Protein AF-A0A7Z2PYG7-F1 (afdb_monomer_lite)

Radius of gyration: 24.79 Å; chains: 1; bounding box: 51×56×76 Å

Sequence (151 aa):
MSRGGAGRGQGRKPVLEDARALLVGEHCENLWLAEAEDQAIERHNATPEGRMIAAEQERAQMIPVLLRRRSREALDDIHESINEIIDPENPEQARRGMSLPTQRPYGAKKVILEKAAAWCEGTFGIAITPNKADECWDHYRRVVAHAARKV

Foldseek 3Di:
DDDPPPDPPPPDADDQDLVLLLVLLVQLVVLQQVLLVVVLLVVLCVDPLSVQLVVLVVVVVVQDPVCCVVCVVVVVVSLLSNLCSQPVPCSVPRDPDDDRDRDRRPPCLQVSLVVSQVVCCVPVVGRDDSVSSVVSNVSNVVVVVVVVVVD

Structure (mmCIF, N/CA/C/O backbone):
data_AF-A0A7Z2PYG7-F1
#
_entry.id   AF-A0A7Z2PYG7-F1
#
loop_
_atom_site.group_PDB
_atom_site.id
_atom_site.type_symbol
_atom_site.label_atom_id
_atom_site.label_alt_id
_atom_site.label_comp_id
_atom_site.label_asym_id
_atom_site.label_entity_id
_atom_site.label_seq_id
_atom_site.pdbx_PDB_ins_code
_atom_site.Cartn_x
_atom_site.Cartn_y
_atom_site.Cartn_z
_atom_site.occupancy
_atom_site.B_iso_or_equiv
_atom_site.auth_seq_id
_atom_site.auth_comp_id
_atom_site.auth_asym_id
_atom_site.auth_atom_id
_atom_site.pdbx_PDB_model_num
ATOM 1 N N . MET A 1 1 ? -28.031 32.373 42.294 1.00 43.62 1 MET A N 1
ATOM 2 C CA . MET A 1 1 ? -27.093 32.031 41.200 1.00 43.62 1 MET A CA 1
ATOM 3 C C . MET A 1 1 ? -27.163 30.525 40.955 1.00 43.62 1 MET A C 1
ATOM 5 O O . MET A 1 1 ? -26.516 29.772 41.672 1.00 43.62 1 MET A O 1
ATOM 9 N N . SER A 1 2 ? -28.003 30.072 40.016 1.00 44.25 2 SER A N 1
ATOM 10 C CA . SER A 1 2 ? -28.115 28.647 39.665 1.00 44.25 2 SER A CA 1
ATOM 11 C C . SER A 1 2 ? -26.908 28.213 38.842 1.00 44.25 2 SER A C 1
ATOM 13 O O . SER A 1 2 ? -26.754 28.625 37.696 1.00 44.25 2 SER A O 1
ATOM 15 N N . ARG A 1 3 ? -26.049 27.375 39.428 1.00 47.34 3 ARG A N 1
ATOM 16 C CA . ARG A 1 3 ? -25.027 26.627 38.690 1.00 47.34 3 ARG A CA 1
ATOM 17 C C . ARG A 1 3 ? -25.738 25.471 37.988 1.00 47.34 3 ARG A C 1
ATOM 19 O O . ARG A 1 3 ? -26.093 24.491 38.636 1.00 47.34 3 ARG A O 1
ATOM 26 N N . GLY A 1 4 ? -26.009 25.625 36.693 1.00 48.25 4 GLY A N 1
ATOM 27 C CA . GLY A 1 4 ? -26.523 24.549 35.849 1.00 48.25 4 GLY A CA 1
ATOM 28 C C . GLY A 1 4 ? -25.530 23.392 35.851 1.00 48.25 4 GLY A C 1
ATOM 29 O O . GLY A 1 4 ? -24.438 23.508 35.301 1.00 48.25 4 GLY A O 1
ATOM 30 N N . GLY A 1 5 ? -25.884 22.306 36.534 1.00 53.28 5 GLY A N 1
ATOM 31 C CA . GLY A 1 5 ? -25.118 21.071 36.493 1.00 53.28 5 GLY A CA 1
ATOM 32 C C . GLY A 1 5 ? -25.180 20.499 35.085 1.00 53.28 5 GLY A C 1
ATOM 33 O O . GLY A 1 5 ? -26.270 20.254 34.573 1.00 53.28 5 GLY A O 1
ATOM 34 N N . ALA A 1 6 ? -24.014 20.292 34.473 1.00 52.88 6 ALA A N 1
ATOM 35 C CA . ALA A 1 6 ? -23.879 19.459 33.288 1.00 52.88 6 ALA A CA 1
ATOM 36 C C . ALA A 1 6 ? -24.597 18.128 33.559 1.00 52.88 6 ALA A C 1
ATOM 38 O O . ALA A 1 6 ? -24.260 17.411 34.506 1.00 52.88 6 ALA A O 1
ATOM 39 N N . GLY A 1 7 ? -25.650 17.846 32.790 1.00 53.56 7 GLY A N 1
ATOM 40 C CA . GLY A 1 7 ? -26.471 16.661 32.994 1.00 53.56 7 GLY A CA 1
ATOM 41 C C . GLY A 1 7 ? -25.620 15.394 32.912 1.00 53.56 7 GLY A C 1
ATOM 42 O O . GLY A 1 7 ? -24.736 15.283 32.059 1.00 53.56 7 GLY A O 1
ATOM 43 N N . ARG A 1 8 ? -25.893 14.418 33.788 1.00 47.34 8 ARG A N 1
ATOM 44 C CA . ARG A 1 8 ? -25.351 13.054 33.681 1.00 47.34 8 ARG A CA 1
ATOM 45 C C . ARG A 1 8 ? -25.645 12.525 32.269 1.00 47.34 8 ARG A C 1
ATOM 47 O O . ARG A 1 8 ? -26.774 12.149 31.988 1.00 47.34 8 ARG A O 1
ATOM 54 N N . GLY A 1 9 ? -24.640 12.516 31.392 1.00 55.25 9 GLY A N 1
ATOM 55 C CA . GLY A 1 9 ? -24.741 11.957 30.037 1.00 55.25 9 GLY A CA 1
ATOM 56 C C . GLY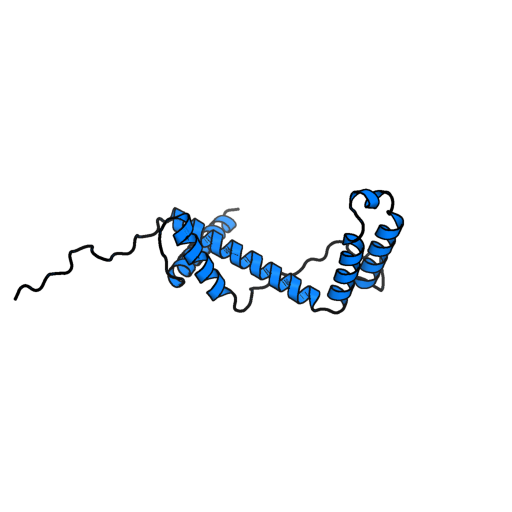 A 1 9 ? -24.576 12.944 28.877 1.00 55.25 9 GLY A C 1
ATOM 57 O O . GLY A 1 9 ? -24.414 12.488 27.749 1.00 55.25 9 GLY A O 1
ATOM 58 N N . GLN A 1 10 ? -24.529 14.261 29.108 1.00 45.06 10 GLN A N 1
ATOM 59 C CA . GLN A 1 10 ? -24.186 15.211 28.042 1.00 45.06 10 GLN A CA 1
ATOM 60 C C . GLN A 1 10 ? -22.681 15.131 27.730 1.00 45.06 10 GLN A C 1
ATOM 62 O O . GLN A 1 10 ? -21.852 15.557 28.528 1.00 45.06 10 GLN A O 1
ATOM 67 N N . GLY A 1 11 ? -22.331 14.549 26.576 1.00 56.91 11 GLY A N 1
ATOM 68 C CA . GLY A 1 11 ? -20.965 14.547 26.032 1.00 56.91 11 GLY A CA 1
ATOM 69 C C . GLY A 1 11 ? -20.226 13.204 26.028 1.00 56.91 11 GLY A C 1
ATOM 70 O O . GLY A 1 11 ? -19.047 13.172 25.672 1.00 56.91 11 GLY A O 1
ATOM 71 N N . ARG A 1 12 ? -20.866 12.079 26.389 1.00 61.75 12 ARG A N 1
ATOM 72 C CA . ARG A 1 12 ? -20.233 10.764 26.183 1.00 61.75 12 ARG A CA 1
ATOM 73 C C . ARG A 1 12 ? -20.257 10.424 24.696 1.00 61.75 12 ARG A C 1
ATOM 75 O O . ARG A 1 12 ? -21.328 10.237 24.128 1.00 61.75 12 ARG A O 1
ATOM 82 N N . LYS A 1 13 ? -19.072 10.360 24.079 1.00 63.59 13 LYS A N 1
ATOM 83 C CA . LYS A 1 13 ? -18.923 9.885 22.700 1.00 63.59 13 LYS A CA 1
ATOM 84 C C . LYS A 1 13 ? -19.555 8.490 22.577 1.00 63.59 13 LYS A C 1
ATOM 86 O O . LYS A 1 13 ? -19.371 7.685 23.496 1.00 63.59 13 LYS A O 1
ATOM 91 N N . PRO A 1 14 ? -20.296 8.211 21.492 1.00 67.62 14 PRO A N 1
ATOM 92 C CA . PRO A 1 14 ? -20.872 6.893 21.265 1.00 67.62 14 PRO A CA 1
ATOM 93 C C . PRO A 1 14 ? -19.761 5.838 21.297 1.00 67.62 14 PRO A C 1
ATOM 95 O O . PRO A 1 14 ? -18.709 6.003 20.677 1.00 67.62 14 PRO A O 1
ATOM 98 N N . VAL A 1 15 ? -19.976 4.786 22.086 1.00 81.69 15 VAL A N 1
ATOM 99 C CA . VAL A 1 15 ? -19.032 3.672 22.200 1.00 81.69 15 VAL A CA 1
ATOM 100 C C . VAL A 1 15 ? -19.185 2.812 20.954 1.00 81.69 15 VAL A C 1
ATOM 102 O O . VAL A 1 15 ? -20.295 2.421 20.600 1.00 81.69 15 VAL A O 1
ATOM 105 N N . LEU A 1 16 ? -18.070 2.547 20.280 1.00 87.81 16 LEU A N 1
ATOM 106 C CA . LEU A 1 16 ? -18.042 1.658 19.129 1.00 87.81 16 LEU A CA 1
ATOM 107 C C . LEU A 1 16 ? -18.282 0.220 19.611 1.00 87.81 16 LEU A C 1
ATOM 109 O O . LEU A 1 16 ? -17.560 -0.259 20.482 1.00 87.81 16 LEU A O 1
ATOM 113 N N . GLU A 1 17 ? -19.304 -0.441 19.070 1.00 93.44 17 GLU A N 1
ATOM 114 C CA . GLU A 1 17 ? -19.565 -1.864 19.321 1.00 93.44 17 GLU A CA 1
ATOM 115 C C . GLU A 1 17 ? -18.371 -2.714 18.856 1.00 93.44 17 GLU A C 1
ATOM 117 O O . GLU A 1 17 ? -17.763 -2.401 17.831 1.00 93.44 17 GLU A O 1
ATOM 122 N N . ASP A 1 18 ? -18.071 -3.814 19.555 1.00 93.31 18 ASP A N 1
ATOM 123 C CA . ASP A 1 18 ? -16.912 -4.678 19.261 1.00 93.31 18 ASP A CA 1
ATOM 124 C C . ASP A 1 18 ? -16.848 -5.120 17.791 1.00 93.31 18 ASP A C 1
ATOM 126 O O . ASP A 1 18 ? -15.796 -5.039 17.159 1.00 93.31 18 ASP A O 1
ATOM 130 N N . ALA A 1 19 ? -17.982 -5.512 17.202 1.00 94.81 19 ALA A N 1
ATOM 131 C CA . ALA A 1 19 ? -18.042 -5.897 15.792 1.00 94.81 19 ALA A CA 1
ATOM 132 C C . ALA A 1 19 ? -17.619 -4.750 14.854 1.00 94.81 19 ALA A C 1
ATOM 134 O O . ALA A 1 19 ? -16.888 -4.967 13.891 1.00 94.81 19 ALA A O 1
ATOM 135 N N . ARG A 1 20 ? -18.023 -3.511 15.158 1.00 95.69 20 ARG A N 1
ATOM 136 C CA . ARG A 1 20 ? -17.628 -2.330 14.378 1.00 95.69 20 ARG A CA 1
ATOM 137 C C . ARG A 1 20 ? -16.160 -1.979 14.611 1.00 95.69 20 ARG A C 1
ATOM 139 O O . ARG A 1 20 ? -15.487 -1.570 13.672 1.00 95.69 20 ARG A O 1
ATOM 146 N N . ALA A 1 21 ? -15.650 -2.172 15.828 1.00 95.38 21 ALA A N 1
ATOM 147 C CA . ALA A 1 21 ? -14.229 -2.003 16.128 1.00 95.38 21 ALA A CA 1
ATOM 148 C C . ALA A 1 21 ? -13.359 -2.969 15.312 1.00 95.38 21 ALA A C 1
ATOM 150 O O . ALA A 1 21 ? -12.321 -2.560 14.795 1.00 95.38 21 ALA A O 1
ATOM 151 N N . LEU A 1 22 ? -13.805 -4.215 15.127 1.00 97.25 22 LEU A N 1
ATOM 152 C CA . LEU A 1 22 ? -13.121 -5.173 14.257 1.00 97.25 22 LEU A CA 1
ATOM 153 C C . LEU A 1 22 ? -13.119 -4.729 12.791 1.00 97.25 22 LEU A C 1
ATOM 155 O O . LEU A 1 22 ? -12.059 -4.764 12.177 1.00 97.25 22 LEU A O 1
ATOM 159 N N . LEU A 1 23 ? -14.247 -4.244 12.260 1.00 97.94 23 LEU A N 1
ATOM 160 C CA . LEU A 1 23 ? -14.324 -3.736 10.881 1.00 97.94 23 LEU A CA 1
ATOM 161 C C . LEU A 1 23 ? -13.418 -2.517 10.653 1.00 97.94 23 LEU A C 1
ATOM 163 O O . LEU A 1 23 ? -12.754 -2.415 9.626 1.00 97.94 23 LEU A O 1
ATOM 167 N N . VAL A 1 24 ? -13.351 -1.598 11.620 1.00 97.50 24 VAL A N 1
ATOM 168 C CA . VAL A 1 24 ? -12.409 -0.467 11.564 1.00 97.50 24 VAL A CA 1
ATOM 169 C C . VAL A 1 24 ? -10.965 -0.968 11.589 1.00 97.50 24 VAL A C 1
ATOM 171 O O . VAL A 1 24 ? -10.140 -0.484 10.818 1.00 97.50 24 VAL A O 1
ATOM 174 N N . GLY A 1 25 ? -10.650 -1.943 12.444 1.00 97.75 25 GLY A N 1
ATOM 175 C CA . GLY A 1 25 ? -9.310 -2.520 12.518 1.00 97.75 25 GLY A CA 1
ATOM 176 C C . GLY A 1 25 ? -8.891 -3.267 11.247 1.00 97.75 25 GLY A C 1
ATOM 177 O O . GLY A 1 25 ? -7.752 -3.121 10.811 1.00 97.75 25 GLY A O 1
ATOM 178 N N . GLU A 1 26 ? -9.810 -4.001 10.621 1.00 98.06 26 GLU A N 1
ATOM 179 C CA . GLU A 1 26 ? -9.616 -4.619 9.305 1.00 98.06 26 GLU A CA 1
ATOM 180 C C . GLU A 1 26 ? -9.356 -3.558 8.230 1.00 98.06 26 GLU A C 1
ATOM 182 O O . GLU A 1 26 ? -8.422 -3.679 7.440 1.00 98.06 26 GLU A O 1
ATOM 187 N N . HIS A 1 27 ? -10.137 -2.475 8.227 1.00 98.25 27 HIS A N 1
ATOM 188 C CA . HIS A 1 27 ? -9.944 -1.379 7.284 1.00 98.25 27 HIS A CA 1
ATOM 189 C C . HIS A 1 27 ? -8.564 -0.715 7.438 1.00 98.25 27 HIS A C 1
ATOM 191 O O . HIS A 1 27 ? -7.908 -0.435 6.434 1.00 98.25 27 HIS A O 1
ATOM 197 N N . CYS A 1 28 ? -8.080 -0.521 8.672 1.00 97.94 28 CYS A N 1
ATOM 198 C CA . CYS A 1 28 ? -6.709 -0.066 8.928 1.00 97.94 28 CYS A CA 1
ATOM 199 C C . CYS A 1 28 ? -5.660 -1.022 8.336 1.00 97.94 28 CYS A C 1
ATOM 201 O O . CYS A 1 28 ? -4.707 -0.558 7.711 1.00 97.94 28 CYS A O 1
ATOM 203 N N . GLU A 1 29 ? -5.831 -2.338 8.509 1.00 97.56 29 GLU A N 1
ATOM 204 C CA . GLU A 1 29 ? -4.922 -3.346 7.945 1.00 97.56 29 GLU A CA 1
ATOM 205 C C . GLU A 1 29 ? -4.916 -3.291 6.411 1.00 97.56 29 GLU A C 1
ATOM 207 O O . GLU A 1 29 ? -3.850 -3.290 5.804 1.00 97.56 29 GLU A O 1
ATOM 212 N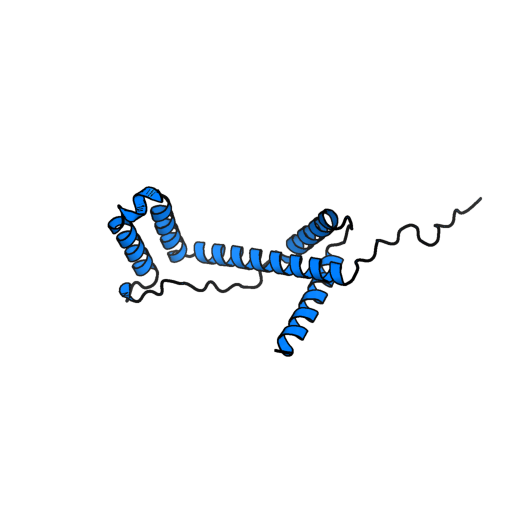 N . ASN A 1 30 ? -6.081 -3.160 5.777 1.00 97.31 30 ASN A N 1
ATOM 213 C CA . ASN A 1 30 ? -6.183 -3.069 4.319 1.00 97.31 30 ASN A CA 1
ATOM 214 C C . ASN A 1 30 ? -5.486 -1.818 3.769 1.00 97.31 30 ASN A C 1
ATOM 216 O O . ASN A 1 30 ? -4.742 -1.903 2.794 1.00 97.31 30 ASN A O 1
ATOM 220 N N . LEU A 1 31 ? -5.673 -0.664 4.418 1.00 97.44 31 LEU A N 1
ATOM 221 C CA . LEU A 1 31 ? -4.957 0.565 4.064 1.00 97.44 31 LEU A CA 1
ATOM 222 C C . LEU A 1 31 ? -3.441 0.412 4.239 1.00 97.44 31 LEU A C 1
ATOM 224 O O . LEU A 1 31 ? -2.668 0.932 3.440 1.00 97.44 31 LEU A O 1
ATOM 228 N N . TRP A 1 32 ? -3.016 -0.298 5.282 1.00 96.38 32 TRP A N 1
ATOM 229 C CA . TRP A 1 32 ? -1.608 -0.574 5.533 1.00 96.38 32 TRP A CA 1
ATOM 230 C C . TRP A 1 32 ? -0.987 -1.494 4.486 1.00 96.38 32 TRP A C 1
ATOM 232 O O . TRP A 1 32 ? 0.131 -1.236 4.048 1.00 96.38 32 TRP A O 1
ATOM 242 N N . LEU A 1 33 ? -1.699 -2.547 4.082 1.00 96.00 33 LEU A N 1
ATOM 243 C CA . LEU A 1 33 ? -1.255 -3.465 3.036 1.00 96.00 33 LEU A CA 1
ATOM 244 C C . LEU A 1 33 ? -1.147 -2.759 1.683 1.00 96.00 33 LEU A C 1
ATOM 246 O O . LEU A 1 33 ? -0.120 -2.906 1.028 1.00 96.00 33 LEU A O 1
ATOM 250 N N . ALA A 1 34 ? -2.144 -1.948 1.320 1.00 96.00 34 ALA A N 1
ATOM 251 C CA . ALA A 1 34 ? -2.122 -1.164 0.087 1.00 96.00 34 ALA A CA 1
ATOM 252 C C . ALA A 1 34 ? -0.915 -0.214 0.045 1.00 96.00 34 ALA A C 1
ATOM 254 O O . ALA A 1 34 ? -0.143 -0.219 -0.904 1.00 96.00 34 ALA A O 1
ATOM 255 N N . GLU A 1 35 ? -0.672 0.530 1.124 1.00 96.44 35 GLU A N 1
ATOM 256 C CA . GLU A 1 35 ? 0.485 1.425 1.199 1.00 96.44 35 GLU A CA 1
ATOM 257 C C . GLU A 1 35 ? 1.827 0.664 1.179 1.00 96.44 35 GLU A C 1
ATOM 259 O O . GLU A 1 35 ? 2.814 1.123 0.604 1.00 96.44 35 GLU A O 1
ATOM 264 N N . ALA A 1 36 ? 1.893 -0.508 1.819 1.00 95.31 36 ALA A N 1
ATOM 265 C CA . ALA A 1 36 ? 3.084 -1.355 1.793 1.00 95.31 36 ALA A CA 1
ATOM 266 C C . ALA A 1 36 ? 3.402 -1.857 0.375 1.00 95.31 36 ALA A C 1
ATOM 268 O O . ALA A 1 36 ? 4.579 -1.966 0.017 1.00 95.31 36 ALA A O 1
ATOM 269 N N . GLU A 1 37 ? 2.364 -2.173 -0.399 1.00 95.25 37 GLU A N 1
ATOM 270 C CA . GLU A 1 37 ? 2.443 -2.563 -1.805 1.00 95.25 37 GLU A CA 1
ATOM 271 C C . GLU A 1 37 ? 2.887 -1.386 -2.677 1.00 95.25 37 GLU A C 1
ATOM 273 O O . GLU A 1 37 ? 3.886 -1.513 -3.385 1.00 95.25 37 GLU A O 1
ATOM 278 N N . ASP A 1 38 ? 2.249 -0.223 -2.537 1.00 94.88 38 ASP A N 1
ATOM 279 C CA . ASP A 1 38 ? 2.603 0.995 -3.272 1.00 94.88 38 ASP A CA 1
ATOM 280 C C . ASP A 1 38 ? 4.081 1.361 -3.065 1.00 94.88 38 ASP A C 1
ATOM 282 O O . ASP A 1 38 ? 4.827 1.553 -4.027 1.00 94.88 38 ASP A O 1
ATOM 286 N N . GLN A 1 39 ? 4.557 1.356 -1.815 1.00 95.12 39 GLN A N 1
ATOM 287 C CA . GLN A 1 39 ? 5.967 1.628 -1.514 1.00 95.12 39 GLN A CA 1
ATOM 288 C C . GLN A 1 39 ? 6.908 0.527 -2.027 1.00 95.12 39 GLN A C 1
ATOM 290 O O . GLN A 1 39 ? 8.072 0.798 -2.326 1.00 95.12 39 GLN A O 1
ATOM 295 N N . ALA A 1 40 ? 6.461 -0.730 -2.104 1.00 93.75 40 ALA A N 1
ATOM 296 C CA . ALA A 1 40 ? 7.264 -1.804 -2.687 1.00 93.75 40 ALA A CA 1
ATOM 297 C C . ALA A 1 40 ? 7.417 -1.627 -4.204 1.00 93.75 40 ALA A C 1
ATOM 299 O O . ALA A 1 40 ? 8.529 -1.774 -4.716 1.00 93.75 40 ALA A O 1
ATOM 300 N N . ILE A 1 41 ? 6.336 -1.251 -4.891 1.00 92.06 41 ILE A N 1
ATOM 301 C CA . ILE A 1 41 ? 6.333 -0.917 -6.318 1.00 92.06 41 ILE A CA 1
ATOM 302 C C . ILE A 1 41 ? 7.215 0.307 -6.576 1.00 92.06 41 ILE A C 1
ATOM 304 O O . ILE A 1 41 ? 8.055 0.274 -7.471 1.00 92.06 41 ILE A O 1
ATOM 308 N N . GLU A 1 42 ? 7.093 1.362 -5.769 1.00 93.31 42 GLU A N 1
ATOM 309 C CA . GLU A 1 42 ? 7.908 2.571 -5.912 1.00 93.31 42 GLU A CA 1
ATOM 310 C C . GLU A 1 42 ? 9.403 2.266 -5.753 1.00 93.31 42 GLU A C 1
ATOM 312 O O . GLU A 1 42 ? 10.211 2.657 -6.597 1.00 93.31 42 GLU A O 1
ATOM 317 N N . ARG A 1 43 ? 9.784 1.500 -4.720 1.00 92.88 43 ARG A N 1
ATOM 318 C CA . ARG A 1 43 ? 11.178 1.067 -4.530 1.00 92.88 43 ARG A CA 1
ATOM 319 C C . ARG A 1 43 ? 11.691 0.252 -5.712 1.00 92.88 43 ARG A C 1
ATOM 321 O O . ARG A 1 43 ? 12.820 0.471 -6.140 1.00 92.88 43 ARG A O 1
ATOM 328 N N . HIS A 1 44 ? 10.884 -0.676 -6.223 1.00 91.00 44 HIS A N 1
ATOM 329 C CA . HIS A 1 44 ? 11.239 -1.459 -7.403 1.00 91.00 44 HIS A CA 1
ATOM 330 C C . HIS A 1 44 ? 11.459 -0.546 -8.615 1.00 91.00 44 HIS A C 1
ATOM 332 O O . HIS A 1 44 ? 12.510 -0.600 -9.249 1.00 91.00 44 HIS A O 1
ATOM 338 N N . ASN A 1 45 ? 10.523 0.362 -8.880 1.00 92.12 45 ASN A N 1
ATOM 339 C CA . ASN A 1 45 ? 10.586 1.294 -10.004 1.00 92.12 45 ASN A CA 1
ATOM 340 C C . ASN A 1 45 ? 11.696 2.344 -9.862 1.00 92.12 45 ASN A C 1
ATOM 342 O O . ASN A 1 45 ? 12.054 2.981 -10.846 1.00 92.12 45 ASN A O 1
ATOM 346 N N . ALA A 1 46 ? 12.258 2.542 -8.669 1.00 92.81 46 ALA A N 1
ATOM 347 C CA . ALA A 1 46 ? 13.425 3.396 -8.475 1.00 92.81 46 ALA A CA 1
ATOM 348 C C . ALA A 1 46 ? 14.737 2.736 -8.947 1.00 92.81 46 ALA A C 1
ATOM 350 O O . ALA A 1 46 ? 15.716 3.439 -9.215 1.00 92.81 46 ALA A O 1
ATOM 351 N N . THR A 1 47 ? 14.778 1.404 -9.069 1.00 93.81 47 THR A N 1
ATOM 352 C CA . THR A 1 47 ? 15.963 0.682 -9.563 1.00 93.81 47 THR A CA 1
ATOM 353 C C . THR A 1 47 ? 16.170 0.907 -11.071 1.00 93.81 47 THR A C 1
ATOM 355 O O . THR A 1 47 ? 15.201 1.152 -11.797 1.00 93.81 47 THR A O 1
ATOM 358 N N . PRO A 1 48 ? 17.415 0.882 -11.588 1.00 93.69 48 PRO A N 1
ATOM 359 C CA . PRO A 1 48 ? 17.666 0.923 -13.030 1.00 93.69 48 PRO A CA 1
ATOM 360 C C . PRO A 1 48 ? 16.895 -0.158 -13.798 1.00 93.69 48 PRO A C 1
ATOM 362 O O . PRO A 1 48 ? 16.213 0.159 -14.769 1.00 93.69 48 PRO A O 1
ATOM 365 N N . GLU A 1 49 ? 16.930 -1.394 -13.306 1.00 91.25 49 GLU A N 1
ATOM 366 C CA . GLU A 1 49 ? 16.281 -2.560 -13.902 1.00 91.25 49 GLU A CA 1
ATOM 367 C C . GLU A 1 49 ? 14.759 -2.392 -13.896 1.00 91.25 49 GLU A C 1
ATOM 369 O O . GLU A 1 49 ? 14.107 -2.547 -14.927 1.00 91.25 49 GLU A O 1
ATOM 374 N N . GLY A 1 50 ? 14.187 -1.969 -12.765 1.00 91.69 50 GLY A N 1
ATOM 375 C CA . GLY A 1 50 ? 12.754 -1.714 -12.642 1.00 91.69 50 GLY A CA 1
ATOM 376 C C . GLY A 1 50 ? 12.253 -0.635 -13.603 1.00 91.69 50 GLY A C 1
ATOM 377 O O . GLY A 1 50 ? 11.171 -0.781 -14.168 1.00 91.69 50 GLY A O 1
ATOM 378 N N . ARG A 1 51 ? 13.050 0.412 -13.868 1.00 93.69 51 ARG A N 1
ATOM 379 C CA . ARG A 1 51 ? 12.711 1.433 -14.880 1.00 93.69 51 ARG A CA 1
ATOM 380 C C . ARG A 1 51 ? 12.741 0.884 -16.299 1.00 93.69 51 ARG A C 1
ATOM 382 O O . ARG A 1 51 ? 11.866 1.227 -17.089 1.00 93.69 51 ARG A O 1
ATOM 389 N N . MET A 1 52 ? 13.725 0.048 -16.622 1.00 93.19 52 MET A N 1
ATOM 390 C CA . MET A 1 52 ? 13.809 -0.589 -17.937 1.00 93.19 52 MET A CA 1
ATOM 391 C C . MET A 1 52 ? 12.627 -1.541 -18.157 1.00 93.19 52 MET A C 1
ATOM 393 O O . MET A 1 52 ? 11.966 -1.467 -19.190 1.00 93.19 52 MET A O 1
ATOM 397 N N . ILE A 1 53 ? 12.287 -2.355 -17.152 1.00 91.62 53 ILE A N 1
ATOM 398 C CA . ILE A 1 53 ? 11.110 -3.234 -17.190 1.00 91.62 53 ILE A CA 1
ATOM 399 C C . ILE A 1 53 ? 9.826 -2.411 -17.356 1.00 91.62 53 ILE A C 1
ATOM 401 O O . ILE A 1 53 ? 8.981 -2.761 -18.178 1.00 91.62 53 ILE A O 1
ATOM 405 N N . ALA A 1 54 ? 9.673 -1.306 -16.619 1.00 91.44 54 ALA A N 1
ATOM 406 C CA . ALA A 1 54 ? 8.502 -0.439 -16.734 1.00 91.44 54 ALA A CA 1
ATOM 407 C C . ALA A 1 54 ? 8.359 0.169 -18.142 1.00 91.44 54 ALA A C 1
ATOM 409 O O . ALA A 1 54 ? 7.252 0.201 -18.678 1.00 91.44 54 ALA A O 1
ATOM 410 N N . ALA A 1 55 ? 9.464 0.590 -18.766 1.00 93.38 55 ALA A N 1
ATOM 411 C CA . ALA A 1 55 ? 9.459 1.115 -20.132 1.00 93.38 55 ALA A CA 1
ATOM 412 C C . ALA A 1 55 ? 9.032 0.052 -21.163 1.00 93.38 55 ALA A C 1
ATOM 414 O O . ALA A 1 55 ? 8.228 0.328 -22.055 1.00 93.38 55 ALA A O 1
ATOM 415 N N . GLU A 1 56 ? 9.506 -1.186 -21.015 1.00 92.81 56 GLU A N 1
ATOM 416 C CA . GLU A 1 56 ? 9.089 -2.300 -21.873 1.00 92.81 56 GLU A CA 1
ATOM 417 C C . GLU A 1 56 ? 7.613 -2.673 -21.672 1.00 92.81 56 GLU A C 1
ATOM 419 O O . GLU A 1 56 ? 6.875 -2.929 -22.629 1.00 92.81 56 GLU A O 1
ATOM 424 N N . GLN A 1 57 ? 7.133 -2.634 -20.429 1.00 91.50 57 GLN A N 1
ATOM 425 C CA . GLN A 1 57 ? 5.716 -2.831 -20.126 1.00 91.50 57 GLN A CA 1
ATOM 426 C C . GLN A 1 57 ? 4.842 -1.721 -20.720 1.00 91.50 57 GLN A C 1
ATOM 428 O O . GLN A 1 57 ? 3.766 -2.013 -21.245 1.00 91.50 57 GLN A O 1
ATOM 433 N N . GLU A 1 58 ? 5.290 -0.466 -20.689 1.00 93.75 58 GLU A N 1
ATOM 434 C CA . GLU A 1 58 ? 4.610 0.650 -21.353 1.00 93.75 58 GLU A CA 1
ATOM 435 C C . GLU A 1 58 ? 4.547 0.426 -22.872 1.00 93.75 58 GLU A C 1
ATOM 437 O O . GLU A 1 58 ? 3.472 0.537 -23.471 1.00 93.75 58 GLU A O 1
ATOM 442 N N . ARG A 1 59 ? 5.651 -0.021 -23.491 1.00 92.19 59 ARG A N 1
ATOM 443 C CA . ARG A 1 59 ? 5.689 -0.413 -24.911 1.00 92.19 59 ARG A CA 1
ATOM 444 C C . ARG A 1 59 ? 4.651 -1.494 -25.234 1.00 92.19 59 ARG A C 1
ATOM 446 O O . ARG A 1 59 ? 3.944 -1.381 -26.238 1.00 92.19 59 ARG A O 1
ATOM 453 N N . ALA A 1 60 ? 4.480 -2.493 -24.365 1.00 91.50 60 ALA A N 1
ATOM 454 C CA . ALA A 1 60 ? 3.442 -3.518 -24.522 1.00 91.50 60 ALA A CA 1
ATOM 455 C C . ALA A 1 60 ? 2.015 -2.962 -24.378 1.00 91.50 60 ALA A C 1
ATOM 457 O O . ALA A 1 60 ? 1.094 -3.402 -25.078 1.00 91.50 60 ALA A O 1
ATOM 458 N N . GLN A 1 61 ? 1.803 -1.999 -23.477 1.00 92.31 61 GLN A N 1
ATOM 459 C CA . GLN A 1 61 ? 0.493 -1.378 -23.258 1.00 92.31 61 GLN A CA 1
ATOM 460 C C . GLN A 1 61 ? 0.025 -0.560 -24.464 1.00 92.31 61 GLN A C 1
ATOM 462 O O . GLN A 1 61 ? -1.174 -0.559 -24.755 1.00 92.31 61 GLN A O 1
ATOM 467 N N . MET A 1 62 ? 0.955 0.041 -25.211 1.00 91.94 62 MET A N 1
ATOM 468 C CA . MET A 1 62 ? 0.657 0.789 -26.437 1.00 91.94 62 MET A CA 1
ATOM 469 C C . MET A 1 62 ? 0.081 -0.080 -27.562 1.00 91.94 62 MET A C 1
ATOM 471 O O . MET A 1 62 ? -0.554 0.452 -28.472 1.00 91.94 62 MET A O 1
ATOM 475 N N . ILE A 1 63 ? 0.248 -1.407 -27.507 1.00 90.12 63 ILE A N 1
ATOM 476 C CA . ILE A 1 63 ? -0.35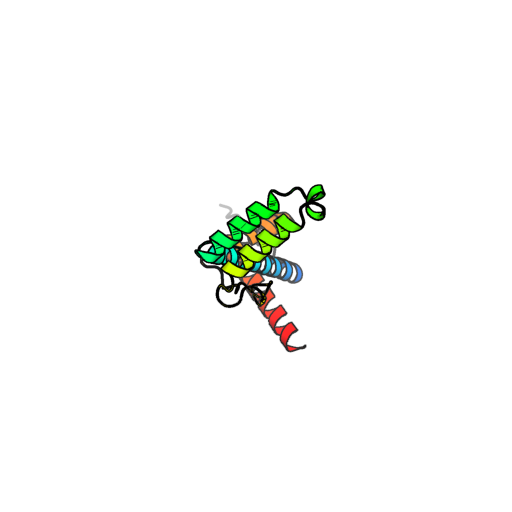0 -2.334 -28.473 1.00 90.12 63 ILE A CA 1
ATOM 477 C C . ILE A 1 63 ? -1.828 -2.551 -28.103 1.00 90.12 63 ILE A C 1
ATOM 479 O O . ILE A 1 63 ? -2.118 -3.200 -27.082 1.00 90.12 63 ILE A O 1
ATOM 483 N N . PRO A 1 64 ? -2.789 -2.087 -28.934 1.00 91.50 64 PRO A N 1
ATOM 484 C CA . PRO A 1 64 ? -4.209 -2.245 -28.649 1.00 91.50 64 PRO A CA 1
ATOM 485 C C . PRO A 1 64 ? -4.573 -3.716 -28.473 1.00 91.50 64 PRO A C 1
ATOM 487 O O . PRO A 1 64 ? -4.157 -4.564 -29.263 1.00 91.50 64 PRO A O 1
ATOM 490 N N . VAL A 1 65 ? -5.409 -4.024 -27.478 1.00 89.12 65 VAL A N 1
ATOM 491 C CA . VAL A 1 65 ? -5.770 -5.408 -27.114 1.00 89.12 65 VAL A CA 1
ATOM 492 C C . VAL A 1 65 ? -6.272 -6.216 -28.317 1.00 89.12 65 VAL A C 1
ATOM 494 O O . VAL A 1 65 ? -5.888 -7.371 -28.489 1.00 89.12 65 VAL A O 1
ATOM 497 N N . LEU A 1 66 ? -7.059 -5.591 -29.199 1.00 90.44 66 LEU A N 1
ATOM 498 C CA . LEU A 1 66 ? -7.597 -6.217 -30.414 1.00 90.44 66 LEU A CA 1
ATOM 499 C C . LEU A 1 66 ? -6.513 -6.640 -31.421 1.00 90.44 66 LEU A C 1
ATOM 501 O O . LEU A 1 66 ? -6.734 -7.554 -32.216 1.00 90.44 66 LEU A O 1
ATOM 505 N N . LEU A 1 67 ? -5.349 -5.987 -31.394 1.00 89.75 67 LEU A N 1
ATOM 506 C CA . LEU A 1 67 ? -4.228 -6.248 -32.295 1.00 89.75 67 LEU A CA 1
ATOM 507 C C . LEU A 1 67 ? -3.179 -7.183 -31.688 1.00 89.75 67 LEU A C 1
ATOM 509 O O . LEU A 1 67 ? -2.431 -7.797 -32.441 1.00 89.75 67 LEU A O 1
ATOM 513 N N . ARG A 1 68 ? -3.172 -7.393 -30.365 1.00 86.56 68 ARG A N 1
ATOM 514 C CA . ARG A 1 68 ? -2.166 -8.219 -29.666 1.00 86.56 68 ARG A CA 1
ATOM 515 C C . ARG A 1 68 ? -2.016 -9.631 -30.231 1.00 86.56 68 ARG A C 1
ATOM 517 O O . ARG A 1 68 ? -0.905 -10.120 -30.361 1.00 86.56 68 ARG A O 1
ATOM 524 N N . ARG A 1 69 ? -3.115 -10.273 -30.647 1.00 87.69 69 ARG A N 1
ATOM 525 C CA . ARG A 1 69 ? -3.053 -11.611 -31.270 1.00 87.69 69 ARG A CA 1
ATOM 526 C C . ARG A 1 69 ? -2.299 -11.609 -32.606 1.00 87.69 69 ARG A C 1
ATOM 528 O O . ARG A 1 69 ? -1.700 -12.619 -32.958 1.00 87.69 69 ARG A O 1
ATOM 535 N N . ARG A 1 70 ? -2.378 -10.510 -33.361 1.00 87.44 70 ARG A N 1
ATOM 536 C CA . ARG A 1 70 ? -1.697 -10.338 -34.656 1.00 87.44 70 ARG A CA 1
ATOM 537 C C . ARG A 1 70 ? -0.272 -9.816 -34.481 1.00 87.44 70 ARG A C 1
ATOM 539 O O . ARG A 1 70 ? 0.582 -10.147 -35.286 1.00 87.44 70 ARG A O 1
ATOM 546 N N . SER A 1 71 ? -0.019 -9.063 -33.417 1.00 88.56 71 SER A N 1
ATOM 547 C CA . SER A 1 71 ? 1.291 -8.519 -33.046 1.00 88.56 71 SER A CA 1
ATOM 548 C C . SER A 1 71 ? 2.054 -9.446 -32.098 1.00 88.56 71 SER A C 1
ATOM 550 O O . SER A 1 71 ? 2.693 -8.975 -31.163 1.00 88.56 71 SER A O 1
ATOM 552 N N . ARG A 1 72 ? 1.949 -10.766 -32.301 1.00 89.38 72 ARG A N 1
ATOM 553 C CA . ARG A 1 72 ? 2.569 -11.753 -31.409 1.00 89.38 72 ARG A CA 1
ATOM 554 C C . ARG A 1 72 ? 4.091 -11.617 -31.385 1.00 89.38 72 ARG A C 1
ATOM 556 O O . ARG A 1 72 ? 4.642 -11.571 -30.301 1.00 89.38 72 ARG A O 1
ATOM 563 N N . GLU A 1 73 ? 4.718 -11.469 -32.551 1.00 88.75 73 GLU A N 1
ATOM 564 C CA . GLU A 1 73 ? 6.171 -11.267 -32.673 1.00 88.75 73 GLU A CA 1
ATOM 565 C C . GLU A 1 73 ? 6.631 -10.047 -31.864 1.00 88.75 73 GLU A C 1
ATOM 567 O O . GLU A 1 73 ? 7.480 -10.174 -30.999 1.00 88.75 73 GLU A O 1
ATOM 572 N N . ALA A 1 74 ? 5.960 -8.900 -32.015 1.00 87.56 74 ALA A N 1
ATOM 573 C CA . ALA A 1 74 ? 6.293 -7.698 -31.248 1.00 87.56 74 ALA A CA 1
ATOM 574 C C . ALA A 1 74 ? 6.126 -7.869 -29.725 1.00 87.56 74 ALA A C 1
ATOM 576 O O . ALA A 1 74 ? 6.830 -7.224 -28.956 1.00 87.56 74 ALA A O 1
ATOM 577 N N . LEU A 1 75 ? 5.176 -8.696 -29.274 1.00 89.00 75 LEU A N 1
ATOM 578 C CA . LEU A 1 75 ? 5.019 -9.015 -27.852 1.00 89.00 75 LEU A CA 1
ATOM 579 C C . LEU A 1 75 ? 6.091 -9.994 -27.367 1.00 89.00 75 LEU A C 1
ATOM 581 O O . LEU A 1 75 ? 6.546 -9.857 -26.236 1.00 89.00 75 LEU A O 1
ATOM 585 N N . ASP A 1 76 ? 6.486 -10.952 -28.203 1.00 90.88 76 ASP A N 1
ATOM 586 C CA . ASP A 1 76 ? 7.562 -11.895 -27.903 1.00 90.88 76 ASP A CA 1
ATOM 587 C C . ASP A 1 76 ? 8.912 -11.150 -27.807 1.00 90.88 76 ASP A C 1
ATOM 589 O O . ASP A 1 76 ? 9.602 -11.322 -26.806 1.00 90.88 76 ASP A O 1
ATOM 593 N N . ASP A 1 77 ? 9.197 -10.192 -28.700 1.00 91.19 77 ASP A N 1
ATOM 594 C CA . ASP A 1 77 ? 10.376 -9.306 -28.619 1.00 91.19 77 ASP A CA 1
ATOM 595 C C . ASP A 1 77 ? 10.412 -8.498 -27.306 1.00 91.19 77 ASP A C 1
ATOM 597 O O . ASP A 1 77 ? 11.464 -8.307 -26.690 1.00 91.19 77 ASP A O 1
ATOM 601 N N . ILE A 1 78 ? 9.252 -7.993 -26.858 1.00 90.88 78 ILE A N 1
ATOM 602 C CA . ILE A 1 78 ? 9.133 -7.285 -25.573 1.00 90.88 78 ILE A CA 1
ATOM 603 C C . ILE A 1 78 ? 9.413 -8.239 -24.411 1.00 90.88 78 ILE A C 1
ATOM 605 O O . ILE A 1 78 ? 10.104 -7.873 -23.461 1.00 90.88 78 ILE A O 1
ATOM 609 N N . HIS A 1 79 ? 8.885 -9.462 -24.468 1.00 89.62 79 HIS A N 1
ATOM 610 C CA . HIS A 1 79 ? 9.127 -10.455 -23.428 1.00 89.62 79 HIS A CA 1
ATOM 611 C C . HIS A 1 79 ? 10.602 -10.852 -23.345 1.00 89.62 79 HIS A C 1
ATOM 613 O O . HIS A 1 79 ? 11.128 -10.953 -22.239 1.00 89.62 79 HIS A O 1
ATOM 619 N N . GLU A 1 80 ? 11.266 -11.056 -24.483 1.00 91.00 80 GLU A N 1
ATOM 620 C CA . GLU A 1 80 ? 12.703 -11.333 -24.543 1.00 91.00 80 GLU A CA 1
ATOM 621 C C . GLU A 1 80 ? 13.503 -10.179 -23.935 1.00 91.00 80 GLU A C 1
ATOM 623 O O . GLU A 1 80 ? 14.301 -10.407 -23.028 1.00 91.00 80 GLU A O 1
ATOM 628 N N . SER A 1 81 ? 13.176 -8.937 -24.308 1.00 92.00 81 SER A N 1
ATOM 629 C CA . SER A 1 81 ? 13.814 -7.735 -23.749 1.00 92.00 81 SER A CA 1
ATOM 630 C C . SER A 1 81 ? 13.670 -7.661 -22.221 1.00 92.00 81 SER A C 1
ATOM 632 O O . SER A 1 81 ? 14.628 -7.368 -21.510 1.00 92.00 81 SER A O 1
ATOM 634 N N . ILE A 1 82 ? 12.485 -7.967 -21.679 1.00 90.56 82 ILE A N 1
ATOM 635 C CA . ILE A 1 82 ? 12.260 -8.008 -20.224 1.00 90.56 82 ILE A CA 1
ATOM 636 C C . ILE A 1 82 ? 13.084 -9.122 -19.563 1.00 90.56 82 ILE A C 1
ATOM 638 O O . ILE A 1 82 ? 13.643 -8.908 -18.488 1.00 90.56 82 ILE A O 1
ATOM 642 N N . ASN A 1 83 ? 13.171 -10.300 -20.182 1.00 92.06 83 ASN A N 1
ATOM 643 C CA . ASN A 1 83 ? 13.939 -11.417 -19.637 1.00 92.06 83 ASN A CA 1
ATOM 644 C C . ASN A 1 83 ? 15.442 -11.112 -19.584 1.00 92.06 83 ASN A C 1
ATOM 646 O O . ASN A 1 83 ? 16.077 -11.428 -18.581 1.00 92.06 83 ASN A O 1
ATOM 650 N N . GLU A 1 84 ? 15.983 -10.452 -20.611 1.00 92.44 84 GLU A N 1
ATOM 651 C CA . GLU A 1 84 ? 17.376 -9.982 -20.643 1.00 92.44 84 GLU A CA 1
ATOM 652 C C . GLU A 1 84 ? 17.679 -8.967 -19.534 1.00 92.44 84 GLU A C 1
ATOM 654 O O . GLU A 1 84 ? 18.784 -8.949 -18.997 1.00 92.44 84 GLU A O 1
ATOM 659 N N . ILE A 1 85 ? 16.697 -8.144 -19.148 1.00 90.88 85 ILE A N 1
ATOM 660 C CA . ILE A 1 85 ? 16.845 -7.209 -18.025 1.00 90.88 85 ILE A CA 1
ATOM 661 C C . ILE A 1 85 ? 16.832 -7.950 -16.679 1.00 90.88 85 ILE A C 1
ATOM 663 O O . ILE A 1 85 ? 17.581 -7.587 -15.773 1.00 90.88 85 ILE A O 1
ATOM 667 N N . ILE A 1 86 ? 15.967 -8.958 -16.524 1.00 88.50 86 ILE A N 1
ATOM 668 C CA . ILE A 1 86 ? 15.803 -9.702 -15.264 1.00 88.50 86 ILE A CA 1
ATOM 669 C C . ILE A 1 86 ? 17.007 -10.608 -14.984 1.00 88.50 86 ILE A C 1
ATOM 671 O O . ILE A 1 86 ? 17.487 -10.650 -13.852 1.00 88.50 86 ILE A O 1
ATOM 675 N N . ASP A 1 87 ? 17.451 -11.361 -15.989 1.00 89.50 87 ASP A N 1
ATOM 676 C CA . ASP A 1 87 ? 18.570 -12.297 -15.894 1.00 89.50 87 ASP A CA 1
ATOM 677 C C . ASP A 1 87 ? 19.406 -12.219 -17.182 1.00 89.50 87 ASP A C 1
ATOM 679 O O . ASP A 1 87 ? 19.153 -12.962 -18.136 1.00 89.50 87 ASP A O 1
ATOM 683 N N . PRO A 1 88 ? 20.401 -11.315 -17.236 1.00 88.69 88 PRO A N 1
ATOM 684 C CA . PRO A 1 88 ? 21.216 -11.127 -18.432 1.00 88.69 88 PRO A CA 1
ATOM 685 C C . PRO A 1 88 ? 22.123 -12.328 -18.732 1.00 88.69 88 PRO A C 1
ATOM 687 O O . PRO A 1 88 ? 22.602 -12.460 -19.856 1.00 88.69 88 PRO A O 1
ATOM 690 N N . GLU A 1 89 ? 22.385 -13.200 -17.752 1.00 90.38 89 GLU A N 1
ATOM 691 C CA . GLU A 1 89 ? 23.225 -14.384 -17.950 1.00 90.38 89 GLU A CA 1
ATOM 692 C C . GLU A 1 89 ? 22.425 -15.549 -18.544 1.00 90.38 89 GLU A C 1
ATOM 694 O O . GLU A 1 89 ? 22.969 -16.321 -19.334 1.00 90.38 89 GLU A O 1
ATOM 699 N N . ASN A 1 90 ? 21.143 -15.684 -18.182 1.00 89.62 90 ASN A N 1
ATOM 700 C CA . ASN A 1 90 ? 20.270 -16.767 -18.643 1.00 89.62 90 ASN A CA 1
ATOM 701 C C . ASN A 1 90 ? 18.829 -16.285 -18.921 1.00 89.62 90 ASN A C 1
ATOM 703 O O . ASN A 1 90 ? 17.892 -16.711 -18.235 1.00 89.62 90 ASN A O 1
ATOM 707 N N . PRO A 1 91 ? 18.600 -15.472 -19.969 1.00 86.31 91 PRO A N 1
ATOM 708 C CA . PRO A 1 91 ? 17.294 -14.863 -20.232 1.00 86.31 91 PRO A CA 1
ATOM 709 C C . PRO A 1 91 ? 16.183 -15.898 -20.471 1.00 86.31 91 PRO A C 1
ATOM 711 O O . PRO A 1 91 ? 15.053 -15.720 -20.021 1.00 86.31 91 PRO A O 1
ATOM 714 N N . GLU A 1 92 ? 16.484 -17.043 -21.092 1.00 85.69 92 GLU A N 1
ATOM 715 C CA . GLU A 1 92 ? 15.488 -18.108 -21.303 1.00 85.69 92 GLU A CA 1
ATOM 716 C C . GLU A 1 92 ? 14.991 -18.758 -19.997 1.00 85.69 92 GLU 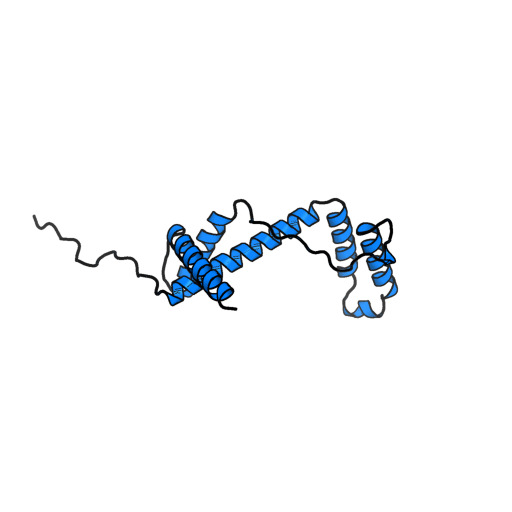A C 1
ATOM 718 O O . GLU A 1 92 ? 13.908 -19.350 -19.965 1.00 85.69 92 GLU A O 1
ATOM 723 N N . GLN A 1 93 ? 15.765 -18.646 -18.911 1.00 85.25 93 GLN A N 1
ATOM 724 C CA . GLN A 1 93 ? 15.425 -19.179 -17.587 1.00 85.25 93 GLN A CA 1
ATOM 725 C C . GLN A 1 93 ? 14.872 -18.109 -16.638 1.00 85.25 93 GLN A C 1
ATOM 727 O O . GLN A 1 93 ? 14.491 -18.439 -15.507 1.00 85.25 93 GLN A O 1
ATOM 732 N N . ALA A 1 94 ? 14.788 -16.851 -17.086 1.00 84.00 94 ALA A N 1
ATOM 733 C CA . ALA A 1 94 ? 14.276 -15.753 -16.285 1.00 84.00 94 ALA A CA 1
ATOM 734 C C . ALA A 1 94 ? 12.873 -16.087 -15.751 1.00 84.00 94 ALA A C 1
ATOM 736 O O . ALA A 1 94 ? 11.940 -16.459 -16.477 1.00 84.00 94 ALA A O 1
ATOM 737 N N . ARG A 1 95 ? 12.705 -15.981 -14.429 1.00 78.94 95 ARG A N 1
ATOM 738 C CA . ARG A 1 95 ? 11.417 -16.257 -13.789 1.00 78.94 95 ARG A CA 1
ATOM 739 C C . ARG A 1 95 ? 10.440 -15.139 -14.136 1.00 78.94 95 ARG A C 1
ATOM 741 O O . ARG A 1 95 ? 10.601 -14.009 -13.696 1.00 78.94 95 ARG A O 1
ATOM 748 N N . ARG A 1 96 ? 9.360 -15.497 -14.835 1.00 69.12 96 ARG A N 1
ATOM 749 C CA . ARG A 1 96 ? 8.290 -14.578 -15.280 1.00 69.12 96 ARG A CA 1
ATOM 750 C C . ARG A 1 96 ? 7.518 -13.878 -14.151 1.00 69.12 96 ARG A C 1
ATOM 752 O O . ARG A 1 96 ? 6.685 -13.023 -14.427 1.00 69.12 96 ARG A O 1
ATOM 759 N N . GLY A 1 97 ? 7.748 -14.265 -12.897 1.00 73.12 97 GLY A N 1
ATOM 760 C CA . GLY A 1 97 ? 7.164 -13.635 -11.719 1.00 73.12 97 GLY A CA 1
ATOM 761 C C . GLY A 1 97 ? 8.259 -13.178 -10.766 1.00 73.12 97 GLY A C 1
ATOM 762 O O . GLY A 1 97 ? 9.074 -13.991 -10.325 1.00 73.12 97 GLY A O 1
ATOM 763 N N . MET A 1 98 ? 8.240 -11.891 -10.424 1.00 76.88 98 MET A N 1
ATOM 764 C CA . MET A 1 98 ? 9.084 -11.324 -9.379 1.00 76.88 98 MET A CA 1
ATOM 765 C C . MET A 1 98 ? 8.269 -11.165 -8.096 1.00 76.88 98 MET A C 1
ATOM 767 O O . MET A 1 98 ? 7.170 -10.616 -8.106 1.00 76.88 98 MET A O 1
ATOM 771 N N . SER A 1 99 ? 8.815 -11.642 -6.980 1.00 83.81 99 SER A N 1
ATOM 772 C CA . SER A 1 99 ? 8.255 -11.359 -5.661 1.00 83.81 99 SER A CA 1
ATOM 773 C C . SER A 1 99 ? 8.786 -10.014 -5.183 1.00 83.81 99 SER A C 1
ATOM 775 O O . SER A 1 99 ? 9.977 -9.902 -4.895 1.00 83.81 99 SER A O 1
ATOM 777 N N . LEU A 1 100 ? 7.913 -9.016 -5.045 1.00 86.75 100 LEU A N 1
ATOM 778 C CA . LEU A 1 100 ? 8.267 -7.756 -4.397 1.00 86.7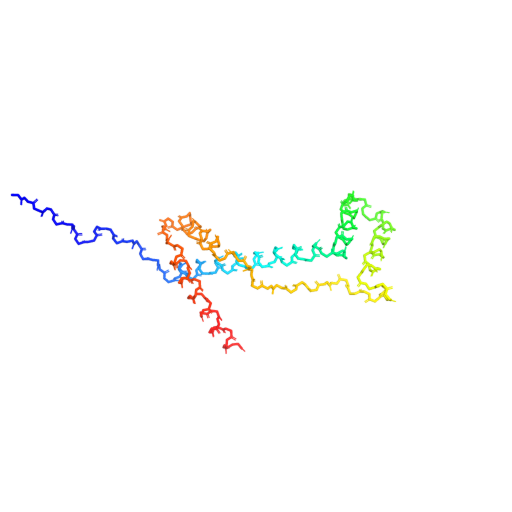5 100 LEU A CA 1
ATOM 779 C C . LEU A 1 100 ? 8.060 -7.898 -2.884 1.00 86.75 100 LEU A C 1
ATOM 781 O O . LEU A 1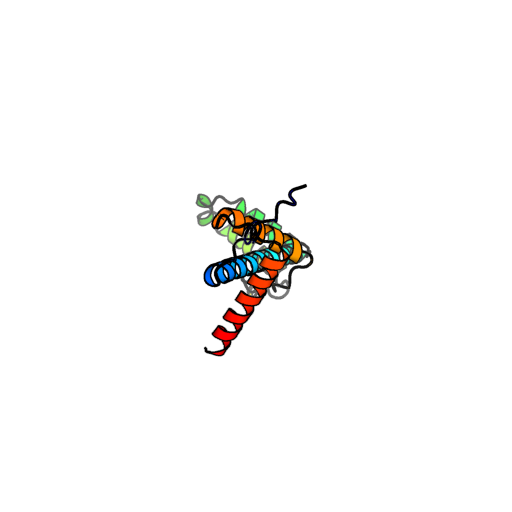 100 ? 6.925 -8.087 -2.443 1.00 86.75 100 LEU A O 1
ATOM 785 N N . PRO A 1 101 ? 9.123 -7.843 -2.061 1.00 86.56 101 PRO A N 1
ATOM 786 C CA . PRO A 1 101 ? 8.959 -7.947 -0.621 1.00 86.56 101 PRO A CA 1
ATOM 787 C C . PRO A 1 101 ? 8.230 -6.706 -0.094 1.00 86.56 101 PRO A C 1
ATOM 789 O O . PRO A 1 101 ? 8.760 -5.587 -0.120 1.00 86.56 101 PRO A O 1
ATOM 792 N N . THR A 1 102 ? 7.021 -6.910 0.424 1.00 90.25 102 THR A N 1
ATOM 793 C CA . THR A 1 102 ? 6.310 -5.874 1.166 1.00 90.25 102 THR A CA 1
ATOM 794 C C . THR A 1 102 ? 6.991 -5.689 2.517 1.00 90.25 102 THR A C 1
ATOM 796 O O . THR A 1 102 ? 7.281 -6.632 3.255 1.00 90.25 102 THR A O 1
ATOM 799 N N . GLN A 1 103 ? 7.313 -4.439 2.822 1.00 90.69 103 GLN A N 1
ATOM 800 C CA . GLN A 1 103 ? 7.888 -4.046 4.102 1.00 90.69 103 GLN A CA 1
ATOM 801 C C . GLN A 1 103 ? 6.900 -3.146 4.823 1.00 90.69 103 GLN A C 1
ATOM 803 O O . GLN A 1 103 ? 6.003 -2.573 4.208 1.00 90.69 103 GLN A O 1
ATOM 808 N N . ARG A 1 104 ? 7.091 -2.991 6.135 1.00 89.81 104 ARG A N 1
ATOM 809 C CA . ARG A 1 104 ? 6.352 -2.004 6.919 1.00 89.81 104 ARG A CA 1
ATOM 810 C C . ARG A 1 104 ? 6.494 -0.619 6.258 1.00 89.81 104 ARG A C 1
ATOM 812 O O . ARG A 1 104 ? 7.622 -0.125 6.212 1.00 89.81 104 ARG A O 1
ATOM 819 N N . PRO A 1 105 ? 5.396 0.012 5.804 1.00 91.94 105 PRO A N 1
ATOM 820 C CA . PRO A 1 105 ? 5.461 1.314 5.165 1.00 91.94 105 PRO A CA 1
ATOM 821 C C . PRO A 1 105 ? 5.949 2.366 6.163 1.00 91.94 105 PRO A C 1
ATOM 823 O O . PRO A 1 105 ? 5.532 2.399 7.331 1.00 91.94 105 PRO A O 1
ATOM 826 N N . TYR A 1 106 ? 6.870 3.219 5.715 1.00 90.06 106 TYR A N 1
ATOM 827 C CA . TYR A 1 106 ? 7.421 4.293 6.540 1.00 90.06 106 TYR A CA 1
ATOM 828 C C . TYR A 1 106 ? 6.485 5.505 6.530 1.00 90.06 106 TYR A C 1
ATOM 830 O O . TYR A 1 106 ? 5.880 5.821 5.512 1.00 90.06 106 TYR A O 1
ATOM 838 N N . GLY A 1 107 ? 6.333 6.183 7.674 1.00 92.69 107 GLY A N 1
ATOM 839 C CA . GLY A 1 107 ? 5.557 7.430 7.787 1.00 92.69 107 GLY A CA 1
ATOM 840 C C . GLY A 1 107 ? 4.033 7.311 7.610 1.00 92.69 107 GLY A C 1
ATOM 841 O O . GLY A 1 107 ? 3.309 8.228 7.988 1.00 92.69 107 GLY A O 1
ATOM 842 N N . ALA A 1 108 ? 3.519 6.180 7.127 1.00 94.06 108 ALA A N 1
ATOM 843 C CA . ALA A 1 108 ? 2.119 6.042 6.729 1.00 94.06 108 ALA A CA 1
ATOM 844 C C . ALA A 1 108 ? 1.121 5.883 7.883 1.00 94.06 108 ALA A C 1
ATOM 846 O O . ALA A 1 108 ? -0.065 6.169 7.718 1.00 94.06 108 ALA A O 1
ATOM 847 N N . LYS A 1 109 ? 1.581 5.458 9.072 1.00 94.88 109 LYS A N 1
ATOM 848 C CA . LYS A 1 109 ? 0.694 5.128 10.206 1.00 94.88 109 LYS A CA 1
ATOM 849 C C . LYS A 1 109 ? -0.296 6.257 10.507 1.00 94.88 109 LYS A C 1
ATOM 851 O O . LYS A 1 109 ? -1.485 6.002 10.635 1.00 94.88 109 LYS A O 1
ATOM 856 N N . LYS A 1 110 ? 0.181 7.501 10.603 1.00 96.56 110 LYS A N 1
ATOM 857 C CA . LYS A 1 110 ? -0.675 8.649 10.937 1.00 96.56 110 LYS A CA 1
ATOM 858 C C . LYS A 1 110 ? -1.780 8.854 9.894 1.00 96.56 110 LYS A C 1
ATOM 860 O O . LYS A 1 110 ? -2.943 8.966 10.264 1.00 96.56 110 LYS A O 1
ATOM 865 N N . VAL A 1 111 ? -1.412 8.841 8.613 1.00 96.94 111 VAL A N 1
ATOM 866 C CA . VAL A 1 111 ? -2.338 9.037 7.487 1.00 96.94 111 VAL A CA 1
ATOM 867 C C . VAL A 1 111 ? -3.380 7.921 7.438 1.00 96.94 111 VAL A C 1
ATOM 869 O O . VAL A 1 111 ? -4.560 8.187 7.233 1.00 96.94 111 VAL A O 1
ATOM 872 N N . ILE A 1 112 ? -2.967 6.675 7.673 1.00 97.19 112 ILE A N 1
ATOM 873 C CA . ILE A 1 112 ? -3.866 5.516 7.698 1.00 97.19 112 ILE A CA 1
ATOM 874 C C . ILE A 1 112 ? -4.897 5.647 8.818 1.00 97.19 112 ILE A C 1
ATOM 876 O O . ILE A 1 112 ? -6.087 5.461 8.577 1.00 97.19 112 ILE A O 1
ATOM 880 N N . LEU A 1 113 ? -4.466 6.027 10.024 1.00 97.56 113 LEU A N 1
ATOM 881 C CA . LEU A 1 113 ? -5.376 6.211 11.155 1.00 97.56 113 LEU A CA 1
ATOM 882 C C . LEU A 1 113 ? -6.366 7.362 10.925 1.00 97.56 113 LEU A C 1
ATOM 884 O O . LEU A 1 113 ? -7.528 7.254 11.310 1.00 97.56 113 LEU A O 1
ATOM 888 N N . GLU A 1 114 ? -5.932 8.450 10.286 1.00 97.44 114 GLU A N 1
ATOM 889 C CA . GLU A 1 114 ? -6.808 9.564 9.904 1.00 97.44 114 GLU A CA 1
ATOM 890 C C . GLU A 1 114 ? -7.833 9.139 8.841 1.00 97.44 114 GLU A C 1
ATOM 892 O O . GLU A 1 114 ? -9.026 9.407 8.999 1.00 97.44 114 GLU A O 1
ATOM 897 N N . LYS A 1 115 ? -7.399 8.405 7.807 1.00 97.69 115 LYS A N 1
ATOM 898 C CA . LYS A 1 115 ? -8.284 7.837 6.777 1.00 97.69 115 LYS A CA 1
ATOM 899 C C . LYS A 1 115 ? -9.307 6.873 7.380 1.00 97.69 115 LYS A C 1
ATOM 901 O O . LYS A 1 115 ? -10.491 6.978 7.075 1.00 97.69 115 LYS A O 1
ATOM 906 N N . ALA A 1 116 ? -8.879 5.983 8.273 1.00 97.38 116 ALA A N 1
ATOM 907 C CA . ALA A 1 116 ? -9.767 5.030 8.931 1.00 97.38 116 ALA A CA 1
ATOM 908 C C . ALA A 1 116 ? -10.781 5.715 9.861 1.00 97.38 116 ALA A C 1
ATOM 910 O O . ALA A 1 116 ? -11.946 5.318 9.909 1.00 97.38 116 ALA A O 1
ATOM 911 N N . ALA A 1 117 ? -10.370 6.773 10.568 1.00 96.19 117 ALA A N 1
ATOM 912 C CA . ALA A 1 117 ? -11.278 7.568 11.388 1.00 96.19 117 ALA A CA 1
ATOM 913 C C . ALA A 1 117 ? -12.355 8.268 10.540 1.00 96.19 117 ALA A C 1
ATOM 915 O O . ALA A 1 117 ? -13.537 8.192 10.878 1.00 96.19 117 ALA A O 1
ATOM 916 N N . ALA A 1 118 ? -11.963 8.876 9.415 1.00 97.25 118 ALA A N 1
ATOM 917 C CA . ALA A 1 118 ? -12.896 9.486 8.469 1.00 97.25 118 ALA A CA 1
ATOM 918 C C . ALA A 1 118 ? -13.837 8.447 7.833 1.00 97.25 118 ALA A C 1
ATOM 920 O O . ALA A 1 118 ? -15.041 8.677 7.714 1.00 97.25 118 ALA A O 1
ATOM 921 N N . TRP A 1 119 ? -13.312 7.271 7.479 1.00 97.75 119 TRP A N 1
ATOM 922 C CA . TRP A 1 119 ? -14.109 6.162 6.957 1.00 97.75 119 TRP A CA 1
ATOM 923 C C . TRP A 1 119 ? -15.149 5.666 7.969 1.00 97.75 119 TRP A C 1
ATOM 925 O O . TRP A 1 119 ? -16.296 5.416 7.597 1.00 97.75 119 TRP A O 1
ATOM 935 N N . CYS A 1 120 ? -14.788 5.573 9.253 1.00 96.44 120 CYS A N 1
ATOM 936 C CA . CYS A 1 120 ? -15.708 5.191 10.325 1.00 96.44 120 CYS A CA 1
ATOM 937 C C . CYS A 1 120 ? -16.857 6.199 10.483 1.00 96.44 120 CYS A C 1
ATOM 939 O O . CYS A 1 120 ? -18.014 5.800 10.636 1.00 96.44 120 CYS A O 1
ATOM 941 N N . GLU A 1 121 ? -16.559 7.498 10.408 1.00 95.56 121 GLU A N 1
ATOM 942 C CA . GLU A 1 121 ? -17.582 8.545 10.450 1.00 95.56 121 GLU A CA 1
ATOM 943 C C . GLU A 1 121 ? -18.522 8.455 9.242 1.00 95.56 121 GLU A C 1
ATOM 945 O O . GLU A 1 121 ? -19.738 8.454 9.421 1.00 95.56 121 GLU A O 1
ATOM 950 N N . GLY A 1 122 ? -17.980 8.281 8.033 1.00 96.50 122 GLY A N 1
ATOM 951 C CA . GLY A 1 122 ? -18.783 8.144 6.815 1.00 96.50 122 GLY A CA 1
ATOM 952 C C . GLY A 1 122 ? -19.624 6.863 6.756 1.00 96.50 122 GLY A C 1
ATOM 953 O O . GLY A 1 122 ? -20.747 6.888 6.260 1.00 96.50 122 GLY A O 1
ATOM 954 N N . THR A 1 123 ? -19.108 5.750 7.282 1.00 96.81 123 THR A N 1
ATOM 955 C CA . THR A 1 123 ? -19.752 4.428 7.178 1.00 96.81 123 THR A CA 1
ATOM 956 C C . THR A 1 123 ? -20.752 4.175 8.302 1.00 96.81 123 THR A C 1
ATOM 958 O O . THR A 1 123 ? -21.827 3.627 8.068 1.00 96.81 123 THR A O 1
ATOM 961 N N . PHE A 1 124 ? -20.415 4.569 9.534 1.00 94.25 124 PHE A N 1
ATOM 962 C CA . PHE A 1 124 ? -21.221 4.266 10.722 1.00 94.25 124 PHE A CA 1
ATOM 963 C C . PHE A 1 124 ? -21.867 5.499 11.362 1.00 94.25 124 PHE A C 1
ATOM 965 O O . PHE A 1 124 ? -22.609 5.345 12.333 1.00 94.25 124 PHE A O 1
ATOM 972 N N . GLY A 1 125 ? -21.577 6.712 10.879 1.00 94.00 125 GLY A N 1
ATOM 973 C CA . GLY A 1 125 ? -22.036 7.958 11.502 1.00 94.00 125 GLY A CA 1
ATOM 974 C C . GLY A 1 125 ? -21.388 8.231 12.864 1.00 94.00 125 GLY A C 1
ATOM 975 O O . GLY A 1 125 ? -21.941 8.973 13.674 1.00 94.00 125 GLY A O 1
ATOM 976 N N . ILE A 1 126 ? -20.250 7.590 13.159 1.00 92.62 126 ILE A N 1
ATOM 977 C CA . ILE A 1 126 ? -19.557 7.683 14.447 1.00 92.62 126 ILE A CA 1
ATOM 978 C C . ILE A 1 126 ? -18.157 8.251 14.230 1.00 92.62 126 ILE A C 1
ATOM 980 O O . ILE A 1 126 ? -17.282 7.582 13.682 1.00 92.62 126 ILE A O 1
ATOM 984 N N . ALA A 1 127 ? -17.932 9.466 14.729 1.00 94.06 127 ALA A N 1
ATOM 985 C CA . ALA A 1 127 ? -16.619 10.094 14.727 1.00 94.06 127 ALA A CA 1
ATOM 986 C C . ALA A 1 127 ? -15.714 9.482 15.811 1.00 94.06 127 ALA A C 1
ATOM 988 O O . ALA A 1 127 ? -15.975 9.602 17.016 1.00 94.06 127 ALA A O 1
ATOM 989 N N . ILE A 1 128 ? -14.616 8.860 15.382 1.00 94.50 128 ILE A N 1
ATOM 990 C CA . ILE A 1 128 ? -13.565 8.327 16.257 1.00 94.50 128 ILE A CA 1
ATOM 991 C C . ILE A 1 128 ? -12.278 9.145 16.121 1.00 94.50 128 ILE A C 1
ATOM 993 O O . ILE A 1 128 ? -12.065 9.846 15.138 1.00 94.50 128 ILE A O 1
ATOM 997 N N . THR A 1 129 ? -11.409 9.089 17.130 1.00 95.69 129 THR A N 1
ATOM 998 C CA . THR A 1 129 ? -10.079 9.713 17.051 1.00 95.69 129 THR A CA 1
ATOM 999 C C . THR A 1 129 ? -9.073 8.762 16.395 1.00 95.69 129 THR A C 1
ATOM 1001 O O . THR A 1 129 ? -9.267 7.546 16.466 1.00 95.69 129 THR A O 1
ATOM 1004 N N . PRO A 1 130 ? -7.948 9.266 15.852 1.00 96.25 130 PRO A N 1
ATOM 1005 C CA . PRO A 1 130 ? -6.881 8.409 15.327 1.00 96.25 130 PRO A CA 1
ATOM 1006 C C . PRO A 1 130 ? -6.354 7.405 16.363 1.00 96.25 130 PRO A C 1
ATOM 1008 O O . PRO A 1 130 ? -6.136 6.242 16.043 1.00 96.25 130 PRO A O 1
ATOM 1011 N N . ASN A 1 131 ? -6.240 7.815 17.632 1.00 96.12 131 ASN A N 1
ATOM 1012 C CA . ASN A 1 131 ? -5.856 6.909 18.722 1.00 96.12 131 ASN A CA 1
ATOM 1013 C C . ASN A 1 131 ? -6.869 5.773 18.901 1.00 96.12 131 ASN A C 1
ATOM 1015 O O . ASN A 1 131 ? -6.484 4.640 19.165 1.00 96.12 131 ASN A O 1
ATOM 1019 N N . LYS A 1 132 ? -8.168 6.059 18.730 1.00 95.06 132 LYS A N 1
ATOM 1020 C CA . LYS A 1 132 ? -9.194 5.022 18.826 1.00 95.06 132 LYS A CA 1
ATOM 1021 C C . LYS A 1 132 ? -9.142 4.063 17.636 1.00 95.06 132 LYS A C 1
ATOM 1023 O O . LYS A 1 132 ? -9.360 2.872 17.830 1.00 95.06 132 LYS A O 1
ATOM 1028 N N . ALA A 1 133 ? -8.829 4.556 16.437 1.00 96.75 133 ALA A N 1
ATOM 1029 C CA . ALA A 1 133 ? -8.575 3.705 15.276 1.00 96.75 133 ALA A CA 1
ATOM 1030 C C . ALA A 1 133 ? -7.355 2.789 15.499 1.00 96.75 133 ALA A C 1
ATOM 1032 O O . ALA A 1 133 ? -7.411 1.616 15.139 1.00 96.75 133 ALA A O 1
ATOM 1033 N N . ASP A 1 134 ? -6.305 3.284 16.167 1.00 97.62 134 ASP A N 1
ATOM 1034 C CA . ASP A 1 134 ? -5.121 2.487 16.530 1.00 97.62 134 ASP A CA 1
ATOM 1035 C C . ASP A 1 134 ? -5.491 1.346 17.489 1.00 97.62 134 ASP A C 1
ATOM 1037 O O . ASP A 1 134 ? -5.160 0.189 17.244 1.00 97.62 134 ASP A O 1
ATOM 1041 N N . GLU A 1 135 ? -6.288 1.637 18.523 1.00 97.19 135 GLU A N 1
ATOM 1042 C CA . GLU A 1 135 ? -6.812 0.610 19.435 1.00 97.19 135 GLU A CA 1
ATOM 1043 C C . GLU A 1 135 ? -7.656 -0.452 18.710 1.00 97.19 135 GLU A C 1
ATOM 1045 O O . GLU A 1 135 ? -7.550 -1.643 19.017 1.00 97.19 135 GLU A O 1
ATOM 1050 N N . CYS A 1 136 ? -8.509 -0.031 17.766 1.00 97.06 136 CYS A N 1
ATOM 1051 C CA . CYS A 1 136 ? -9.335 -0.936 16.959 1.00 97.06 136 CYS A CA 1
ATOM 1052 C C . CYS A 1 136 ? -8.462 -1.850 16.097 1.00 97.06 136 CYS A C 1
ATOM 1054 O O . CYS A 1 136 ? -8.712 -3.052 15.998 1.00 97.06 136 CYS A O 1
ATOM 1056 N N . TRP A 1 137 ? -7.398 -1.297 15.524 1.00 97.81 137 TRP A N 1
ATOM 1057 C CA . TRP A 1 137 ? -6.455 -2.046 14.714 1.00 97.81 137 TRP A CA 1
ATOM 1058 C C . TRP A 1 137 ? -5.651 -3.057 15.539 1.00 97.81 137 TRP A C 1
ATOM 1060 O O . TRP A 1 137 ? -5.590 -4.236 15.185 1.00 97.81 137 TRP A O 1
ATOM 1070 N N . ASP A 1 138 ? -5.137 -2.661 16.704 1.00 97.69 138 ASP A N 1
ATOM 1071 C CA . ASP A 1 138 ? -4.484 -3.581 17.643 1.00 97.69 138 ASP A CA 1
ATOM 1072 C C . ASP A 1 138 ? -5.436 -4.677 18.146 1.00 97.69 138 ASP A C 1
ATOM 1074 O O . ASP A 1 138 ? -5.022 -5.809 18.419 1.00 97.69 138 ASP A O 1
ATOM 1078 N N . HIS A 1 139 ? -6.721 -4.360 18.319 1.00 97.00 139 HIS A N 1
ATOM 1079 C CA . HIS A 1 139 ? -7.742 -5.345 18.666 1.00 97.00 139 HIS A CA 1
ATOM 1080 C C . HIS A 1 139 ? -7.944 -6.365 17.536 1.00 97.00 139 HIS A C 1
ATOM 1082 O O . HIS A 1 139 ? -7.842 -7.568 17.783 1.00 97.00 139 HIS A O 1
ATOM 1088 N N . TYR A 1 140 ? -8.115 -5.899 16.297 1.00 97.50 140 TYR A N 1
ATOM 1089 C CA . TYR A 1 140 ? -8.216 -6.750 15.111 1.00 97.50 140 TYR A CA 1
ATOM 1090 C C . TYR A 1 140 ? -7.005 -7.684 14.963 1.00 97.50 140 TYR A C 1
ATOM 1092 O O . TYR A 1 140 ? -7.168 -8.903 14.886 1.00 97.50 140 TYR A O 1
ATOM 1100 N N . ARG A 1 141 ? -5.777 -7.152 15.037 1.00 96.69 141 ARG A N 1
ATOM 1101 C CA . ARG A 1 141 ? -4.550 -7.958 14.893 1.00 96.69 141 ARG A CA 1
ATOM 1102 C C . ARG A 1 141 ? -4.425 -9.040 15.964 1.00 96.69 141 ARG A C 1
ATOM 1104 O O . ARG A 1 141 ? -3.965 -10.141 15.668 1.00 96.69 141 ARG A O 1
ATOM 1111 N N . ARG A 1 142 ? -4.864 -8.769 17.199 1.00 96.44 142 ARG A N 1
ATOM 1112 C CA . ARG A 1 142 ? -4.910 -9.780 18.272 1.00 96.44 142 ARG A CA 1
ATOM 1113 C C . ARG A 1 142 ? -5.895 -10.903 17.960 1.00 96.44 142 ARG A C 1
ATOM 1115 O O . ARG A 1 142 ? -5.558 -12.067 18.170 1.00 96.44 142 ARG A O 1
ATOM 1122 N N . VAL A 1 143 ? -7.080 -10.566 17.452 1.00 96.19 143 VAL A N 1
ATOM 1123 C CA . VAL A 1 143 ? -8.101 -11.553 17.074 1.00 96.19 143 VAL A CA 1
ATOM 1124 C C . VAL A 1 143 ? -7.615 -12.426 15.916 1.00 96.19 143 VAL A C 1
ATOM 1126 O O . VAL A 1 143 ? -7.664 -13.652 16.028 1.00 96.19 143 VAL A O 1
ATOM 1129 N N . VAL A 1 144 ? -7.057 -11.824 14.862 1.00 95.19 144 VAL A N 1
ATOM 1130 C CA . VAL A 1 144 ? -6.489 -12.552 13.714 1.00 95.19 144 VAL A CA 1
ATOM 1131 C C . VAL A 1 144 ? -5.327 -13.450 14.142 1.00 95.19 144 VAL A C 1
ATOM 1133 O O . VAL A 1 144 ? -5.306 -14.631 13.801 1.00 95.19 144 VAL A O 1
ATOM 1136 N N . ALA A 1 145 ? -4.390 -12.943 14.949 1.00 93.12 145 ALA A N 1
ATOM 1137 C CA . ALA A 1 145 ? -3.262 -13.736 15.440 1.00 93.12 145 ALA A CA 1
ATOM 1138 C C . ALA A 1 145 ? -3.712 -14.930 16.297 1.00 93.12 145 ALA A C 1
ATOM 1140 O O . ALA A 1 145 ? -3.110 -16.002 16.244 1.00 93.12 145 ALA A O 1
ATOM 1141 N N . HIS A 1 146 ? -4.769 -14.761 17.092 1.00 93.06 146 HIS A N 1
ATOM 1142 C CA . HIS A 1 146 ? -5.350 -15.850 17.868 1.00 93.06 146 HIS A CA 1
ATOM 1143 C C . HIS A 1 146 ? -6.060 -16.882 16.977 1.00 93.06 146 HIS A C 1
ATOM 1145 O O . HIS A 1 146 ? -5.933 -18.079 17.230 1.00 93.06 146 HIS A O 1
ATOM 1151 N N . ALA A 1 147 ? -6.764 -16.446 15.927 1.00 90.44 147 ALA A N 1
ATOM 1152 C CA . ALA A 1 147 ? -7.387 -17.342 14.954 1.00 90.44 147 ALA A CA 1
ATOM 1153 C C . ALA A 1 147 ? -6.340 -18.160 14.175 1.00 90.44 147 ALA A C 1
ATOM 1155 O O . ALA A 1 147 ? -6.487 -19.372 14.054 1.00 90.44 147 ALA A O 1
ATOM 1156 N N . ALA A 1 148 ? -5.243 -17.529 13.744 1.00 88.50 148 ALA A N 1
ATOM 1157 C CA . ALA A 1 148 ? -4.170 -18.177 12.987 1.00 88.50 148 ALA A CA 1
ATOM 1158 C C . ALA A 1 148 ? -3.429 -19.280 13.766 1.00 88.50 148 ALA A C 1
ATOM 1160 O O . ALA A 1 148 ? -2.874 -20.183 13.158 1.00 88.50 148 ALA A O 1
ATOM 1161 N N . ARG A 1 149 ? -3.415 -19.233 15.106 1.00 86.81 149 ARG A N 1
ATOM 1162 C CA . ARG A 1 149 ? -2.786 -20.266 15.957 1.00 86.81 149 ARG A CA 1
ATOM 1163 C C . ARG A 1 149 ? -3.641 -21.517 16.160 1.00 86.81 149 ARG A C 1
ATOM 1165 O O . ARG A 1 149 ? -3.159 -22.480 16.747 1.00 86.81 149 ARG A O 1
ATOM 1172 N N . LYS A 1 150 ? -4.924 -21.464 15.798 1.00 75.00 150 LYS A N 1
ATOM 1173 C CA . LYS A 1 150 ? -5.871 -22.576 15.972 1.00 75.00 150 LYS A CA 1
ATOM 1174 C C . LYS A 1 150 ? -6.028 -23.436 14.717 1.00 75.00 150 LYS A C 1
ATOM 1176 O O . LYS A 1 150 ? -6.760 -24.421 14.774 1.00 75.00 150 LYS A O 1
ATOM 1181 N N . VAL A 1 151 ? -5.388 -23.034 13.622 1.00 62.41 151 VAL A N 1
ATOM 1182 C CA . VAL A 1 151 ? -5.293 -23.760 12.349 1.00 62.41 151 VAL A CA 1
ATOM 1183 C C . VAL A 1 151 ? -3.972 -24.512 12.331 1.00 62.41 151 VAL A C 1
ATOM 1185 O O . VAL A 1 151 ? -3.988 -25.683 11.900 1.00 62.41 151 VAL A O 1
#

pLDDT: mean 88.48, std 12.77, range [43.62, 98.25]

Secondary structure (DSSP, 8-state):
----PPPTTTT-PPPPPHHHHHHHHHHHHHHHHHHHHHHHHHHHHHSHHHHHHHHHHHHHHTS-HHHHTT-HHHHHHHHHHHHHHH-SS-GGG--S-------PPSSHHHHHHHHHHHHHHHHHS----HHHHHHHHHHHHHHHHHHHTT-